Protein AF-A0A536Q1A2-F1 (afdb_monomer_lite)

Secondary structure (DSSP, 8-state):
-TT-THHHHHHHHHHHHHHHHS---EEEEEEETTTHHHHHHHHHH--S-HHHHHHHH--TTGGG-HHHHHHHHHHHHHHTTS-GGG--EEEEEEPP-

Structure (mmCIF, N/CA/C/O backbone):
data_AF-A0A536Q1A2-F1
#
_entry.id   AF-A0A536Q1A2-F1
#
loop_
_atom_site.group_PDB
_atom_site.id
_atom_site.type_symbol
_atom_site.label_atom_id
_atom_site.label_alt_id
_atom_site.label_comp_id
_atom_site.label_asym_id
_atom_site.label_entity_id
_atom_site.label_seq_id
_atom_site.pdbx_PDB_ins_code
_atom_site.Cartn_x
_atom_site.Cartn_y
_atom_site.Cartn_z
_atom_site.occupancy
_atom_site.B_iso_or_equiv
_atom_site.auth_seq_id
_atom_site.auth_comp_id
_atom_site.auth_asym_id
_atom_site.auth_atom_id
_atom_site.pdbx_PDB_model_num
ATOM 1 N N . MET A 1 1 ? 1.782 -7.854 -18.478 1.00 55.97 1 MET A N 1
ATOM 2 C CA . MET A 1 1 ? 2.795 -6.909 -18.995 1.00 55.97 1 MET A CA 1
ATOM 3 C C . MET A 1 1 ? 3.016 -5.864 -17.920 1.00 55.97 1 MET A C 1
ATOM 5 O O . MET A 1 1 ? 2.063 -5.172 -17.586 1.00 55.97 1 MET A O 1
ATOM 9 N N . HIS A 1 2 ? 4.210 -5.797 -17.337 1.00 71.12 2 HIS A N 1
ATOM 10 C CA . HIS A 1 2 ? 4.550 -4.754 -16.364 1.00 71.12 2 HIS A CA 1
ATOM 11 C C . HIS A 1 2 ? 4.958 -3.464 -17.093 1.00 71.12 2 HIS A C 1
ATOM 13 O O . HIS A 1 2 ? 5.412 -3.526 -18.236 1.00 71.12 2 HIS A O 1
ATOM 19 N N . GLY A 1 3 ? 4.762 -2.306 -16.453 1.00 71.69 3 GLY A N 1
ATOM 20 C CA . GLY A 1 3 ? 5.170 -0.995 -16.985 1.00 71.69 3 GLY A CA 1
ATOM 21 C C . GLY A 1 3 ? 4.136 -0.250 -17.841 1.00 71.69 3 GLY A C 1
ATOM 22 O O . GLY A 1 3 ? 4.446 0.813 -18.367 1.00 71.69 3 GLY A O 1
ATOM 23 N N . VAL A 1 4 ? 2.911 -0.770 -17.980 1.00 87.56 4 VAL A N 1
ATOM 24 C CA . VAL A 1 4 ? 1.788 -0.032 -18.587 1.00 87.56 4 VAL A CA 1
ATOM 25 C C . VAL A 1 4 ? 0.960 0.600 -17.475 1.00 87.56 4 VAL A C 1
ATOM 27 O O . VAL A 1 4 ? 0.260 -0.115 -16.762 1.00 87.56 4 VAL A O 1
ATOM 30 N N . GLU A 1 5 ? 1.012 1.927 -17.353 1.00 87.62 5 GLU A N 1
ATOM 31 C CA . GLU A 1 5 ? 0.407 2.680 -16.239 1.00 87.62 5 GLU A CA 1
ATOM 32 C C . GLU A 1 5 ? -1.106 2.446 -16.082 1.00 87.62 5 GLU A C 1
ATOM 34 O O . GLU A 1 5 ? -1.627 2.378 -14.969 1.00 87.62 5 GLU A O 1
ATOM 39 N N . ALA A 1 6 ? -1.814 2.221 -17.192 1.00 90.69 6 ALA A N 1
ATOM 40 C CA . ALA A 1 6 ? -3.257 1.996 -17.184 1.00 90.69 6 ALA A CA 1
ATOM 41 C C . ALA A 1 6 ? -3.684 0.751 -16.380 1.00 90.69 6 ALA A 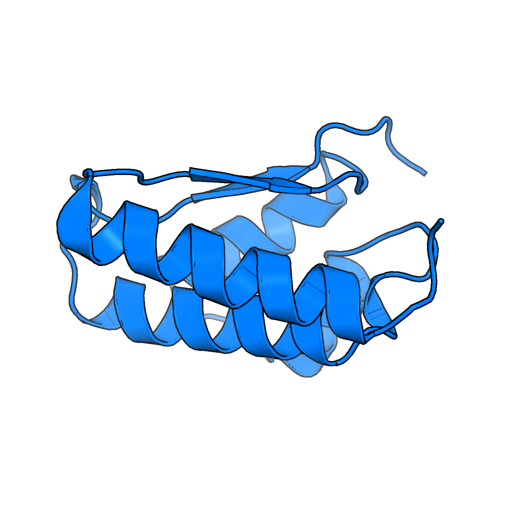C 1
ATOM 43 O O . ALA A 1 6 ? -4.789 0.724 -15.838 1.00 90.69 6 ALA A O 1
ATOM 44 N N . PHE A 1 7 ? -2.838 -0.283 -16.276 1.00 94.62 7 PHE A N 1
ATOM 45 C CA . PHE A 1 7 ? -3.209 -1.500 -15.546 1.00 94.62 7 PHE A CA 1
ATOM 46 C C . PHE A 1 7 ? -3.187 -1.307 -14.021 1.00 94.62 7 PHE A C 1
ATOM 48 O O . PHE A 1 7 ? -4.198 -1.619 -13.389 1.00 94.62 7 PHE A O 1
ATOM 55 N N . PRO A 1 8 ? -2.124 -0.756 -13.400 1.00 95.56 8 PRO A N 1
ATOM 56 C CA . PRO A 1 8 ? -2.161 -0.335 -12.001 1.00 95.56 8 PRO A CA 1
ATOM 57 C C . PRO A 1 8 ? -3.298 0.641 -11.670 1.00 95.56 8 PRO A C 1
ATOM 59 O O . PRO A 1 8 ? -3.913 0.502 -10.615 1.00 95.56 8 PRO A O 1
ATOM 62 N N . GLN A 1 9 ? -3.626 1.578 -12.567 1.00 97.12 9 GLN A N 1
ATOM 63 C CA . GLN A 1 9 ? -4.752 2.503 -12.379 1.00 97.12 9 GLN A CA 1
ATOM 64 C C . GLN A 1 9 ? -6.097 1.768 -12.341 1.00 97.12 9 GLN A C 1
ATOM 66 O O . GLN A 1 9 ? -6.885 1.962 -11.415 1.00 97.12 9 GLN A O 1
ATOM 71 N N . LEU A 1 10 ? -6.341 0.869 -13.300 1.00 97.56 10 LEU A N 1
ATOM 72 C CA . LEU A 1 10 ? -7.546 0.039 -13.315 1.00 97.56 10 LEU A CA 1
ATOM 73 C C . LEU A 1 10 ? -7.627 -0.853 -12.070 1.00 97.56 10 LEU A C 1
ATOM 75 O O . LEU A 1 10 ? -8.691 -0.993 -11.471 1.00 97.56 10 LEU A O 1
ATOM 79 N N . ARG A 1 11 ? -6.495 -1.421 -11.639 1.00 97.88 11 ARG A N 1
ATOM 80 C CA . ARG A 1 11 ? -6.399 -2.194 -10.396 1.00 97.88 11 ARG A CA 1
ATOM 81 C C . ARG A 1 11 ? -6.800 -1.357 -9.185 1.00 97.88 11 ARG A C 1
ATOM 83 O O . ARG A 1 11 ? -7.518 -1.867 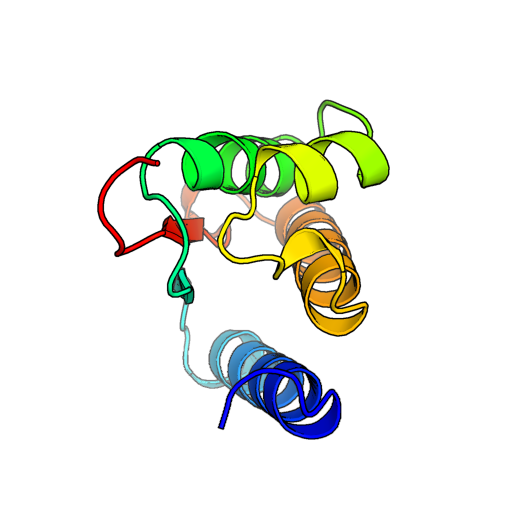-8.329 1.00 97.88 11 ARG A O 1
ATOM 90 N N . ASN A 1 12 ? -6.376 -0.096 -9.105 1.00 98.50 12 ASN A N 1
ATOM 91 C CA . ASN A 1 12 ? -6.769 0.792 -8.010 1.00 98.50 12 ASN A CA 1
ATOM 92 C C . ASN A 1 12 ? -8.282 1.019 -8.004 1.00 98.50 12 ASN A C 1
ATOM 94 O O . ASN A 1 12 ? -8.909 0.839 -6.967 1.00 98.50 12 ASN A O 1
ATOM 98 N N . GLN A 1 13 ? -8.871 1.344 -9.158 1.00 98.56 13 GLN A N 1
ATOM 99 C CA . GLN A 1 13 ? -10.319 1.544 -9.287 1.00 98.56 13 GLN A CA 1
ATOM 100 C C . GLN A 1 13 ? -11.104 0.291 -8.879 1.00 98.56 13 GLN A C 1
ATOM 102 O O . GLN A 1 13 ? -12.068 0.379 -8.121 1.00 98.56 13 GLN A O 1
ATOM 107 N N . ALA A 1 14 ? -10.661 -0.883 -9.335 1.00 98.62 14 ALA A N 1
ATOM 108 C CA . ALA A 1 14 ? -11.277 -2.152 -8.971 1.00 98.62 14 ALA A CA 1
ATOM 109 C C . ALA A 1 14 ? -11.185 -2.416 -7.460 1.00 98.62 14 ALA A C 1
ATOM 111 O O . ALA A 1 14 ? -12.177 -2.786 -6.839 1.00 98.62 14 ALA A O 1
ATOM 112 N N . PHE A 1 15 ? -10.019 -2.191 -6.847 1.00 98.75 15 PHE A N 1
ATOM 113 C CA . PHE A 1 15 ? -9.849 -2.395 -5.410 1.00 98.75 15 PHE A CA 1
ATOM 114 C C . PHE A 1 15 ? -10.704 -1.433 -4.580 1.00 98.75 15 PHE A C 1
ATOM 116 O O . PHE A 1 15 ? -11.347 -1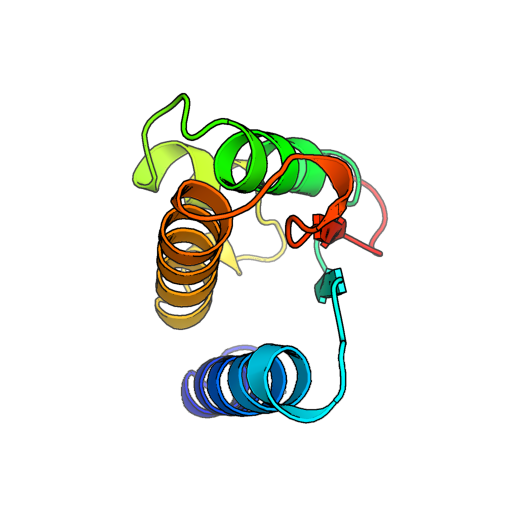.867 -3.631 1.00 98.75 15 PHE A O 1
ATOM 123 N N . GLN A 1 16 ? -10.761 -0.155 -4.960 1.00 98.62 16 GLN A N 1
ATOM 124 C CA . GLN A 1 16 ? -11.607 0.844 -4.300 1.00 98.62 16 GLN A CA 1
ATOM 125 C C . GLN A 1 16 ? -13.077 0.418 -4.311 1.00 98.62 16 GLN A C 1
ATOM 127 O O . GLN A 1 16 ? -13.714 0.399 -3.261 1.00 98.62 16 GLN A O 1
ATOM 132 N N . HIS A 1 17 ? -13.579 -0.030 -5.465 1.00 98.56 17 HIS A N 1
ATOM 133 C CA . HIS A 1 17 ? -14.940 -0.548 -5.583 1.00 98.56 17 HIS A CA 1
ATOM 134 C C . HIS A 1 17 ? -15.189 -1.743 -4.650 1.00 98.56 17 HIS A C 1
ATOM 136 O O . HIS A 1 17 ? -16.145 -1.733 -3.879 1.00 98.56 17 HIS A O 1
ATOM 142 N N . LEU A 1 18 ? -14.295 -2.738 -4.657 1.00 98.69 18 LEU A N 1
ATOM 143 C CA . LEU A 1 18 ? -14.409 -3.930 -3.808 1.00 98.69 18 LEU A CA 1
ATOM 144 C C . LEU A 1 18 ? -14.352 -3.599 -2.307 1.00 98.69 18 LEU A C 1
ATOM 146 O O . LEU A 1 18 ? -14.989 -4.261 -1.485 1.00 98.69 18 LEU A O 1
ATOM 150 N N . VAL A 1 19 ? -13.585 -2.579 -1.923 1.00 98.31 19 VAL A N 1
ATOM 151 C CA . VAL A 1 19 ? -13.520 -2.092 -0.540 1.00 98.31 19 VAL A CA 1
ATOM 152 C C . VAL A 1 19 ? -14.845 -1.455 -0.122 1.00 98.31 19 VAL A C 1
ATOM 154 O O . VAL A 1 19 ? -15.346 -1.744 0.972 1.00 98.31 19 VAL A O 1
ATOM 157 N N . GLU A 1 20 ? -15.395 -0.598 -0.983 1.00 96.81 20 GLU A N 1
ATOM 158 C CA . GLU A 1 20 ? -16.591 0.203 -0.716 1.00 96.81 20 GLU A CA 1
ATOM 159 C C . GLU A 1 20 ? -17.886 -0.615 -0.778 1.00 96.81 20 GLU A C 1
ATOM 161 O O . GLU A 1 20 ? -18.810 -0.344 -0.009 1.00 96.81 20 GLU A O 1
ATOM 166 N N . HIS A 1 21 ? -17.950 -1.630 -1.644 1.00 98.12 21 HIS A N 1
ATOM 167 C CA . HIS A 1 21 ? -19.185 -2.362 -1.932 1.00 98.12 21 HIS A CA 1
ATOM 168 C C . HIS A 1 21 ? -19.167 -3.835 -1.514 1.00 98.12 21 HIS A C 1
ATOM 170 O O . HIS A 1 21 ? -20.214 -4.361 -1.140 1.00 98.12 21 HIS A O 1
ATOM 176 N N . ASP A 1 22 ? -18.002 -4.484 -1.505 1.00 97.81 22 ASP A N 1
ATOM 177 C CA . ASP A 1 22 ? -17.898 -5.942 -1.338 1.00 97.81 22 ASP A CA 1
ATOM 178 C C . ASP A 1 22 ? -17.176 -6.360 -0.047 1.00 97.81 22 ASP A C 1
ATOM 180 O O . ASP A 1 22 ? -16.984 -7.545 0.221 1.00 97.81 22 ASP A O 1
ATOM 184 N N . GLY A 1 23 ? -16.782 -5.395 0.789 1.00 96.31 23 GLY A N 1
ATOM 185 C CA . GLY A 1 23 ? -16.197 -5.662 2.103 1.00 96.31 23 GLY A CA 1
ATOM 186 C C . GLY A 1 23 ? -14.738 -6.124 2.073 1.00 96.31 23 GLY A C 1
ATOM 187 O O . GLY A 1 23 ? -14.236 -6.607 3.088 1.00 96.31 23 GLY A O 1
ATOM 188 N N . TYR A 1 24 ? -14.032 -5.958 0.952 1.00 98.12 24 TYR A N 1
ATOM 189 C CA . TYR A 1 24 ? -12.611 -6.295 0.865 1.00 98.12 24 TYR A CA 1
ATOM 190 C C . TYR A 1 24 ? -11.784 -5.374 1.766 1.00 98.12 24 TYR A C 1
ATOM 192 O O . TYR A 1 24 ? -12.081 -4.187 1.912 1.00 98.12 24 TYR A O 1
ATOM 200 N N . ARG A 1 25 ? -10.737 -5.920 2.393 1.00 98.00 25 ARG A N 1
ATOM 201 C CA . ARG A 1 25 ? -9.881 -5.184 3.344 1.00 98.00 25 ARG A CA 1
ATOM 202 C C . ARG A 1 25 ? -8.391 -5.320 3.074 1.00 98.00 25 ARG A C 1
ATOM 204 O O . ARG A 1 25 ? -7.583 -4.778 3.815 1.00 98.00 25 ARG A O 1
ATOM 211 N N . SER A 1 26 ? -8.005 -6.027 2.022 1.00 98.38 26 SER A N 1
ATOM 212 C CA . SER A 1 26 ? -6.603 -6.349 1.789 1.00 98.38 26 SER A CA 1
ATOM 213 C C . SER A 1 26 ? -6.273 -6.321 0.315 1.00 98.38 26 SER A C 1
ATOM 215 O O . SER A 1 26 ? -7.071 -6.766 -0.511 1.00 98.38 26 SER A O 1
ATOM 217 N N . ILE A 1 27 ? -5.070 -5.851 0.008 1.00 98.69 27 ILE A N 1
ATOM 218 C CA . ILE A 1 27 ? -4.481 -5.971 -1.318 1.00 98.69 27 ILE A CA 1
ATOM 219 C C . ILE A 1 27 ? -3.069 -6.529 -1.213 1.00 98.69 27 ILE A C 1
ATOM 221 O O . ILE A 1 27 ? -2.299 -6.115 -0.349 1.00 98.69 27 ILE A O 1
ATOM 225 N N . ALA A 1 28 ? -2.743 -7.470 -2.096 1.00 98.44 28 ALA A N 1
ATOM 226 C CA . ALA A 1 28 ? -1.400 -8.007 -2.241 1.00 98.44 28 ALA A CA 1
ATOM 227 C C . ALA A 1 28 ? -0.830 -7.590 -3.604 1.00 98.44 28 ALA A C 1
ATOM 229 O O . ALA A 1 28 ? -1.479 -7.778 -4.635 1.00 98.44 28 ALA A O 1
ATOM 230 N N . ILE A 1 29 ? 0.361 -6.997 -3.607 1.00 97.75 29 ILE A N 1
ATOM 231 C CA . ILE A 1 29 ? 1.097 -6.593 -4.809 1.00 97.75 29 ILE A CA 1
ATOM 232 C C . ILE A 1 29 ? 2.332 -7.485 -4.947 1.00 97.75 29 ILE A C 1
ATOM 234 O O . ILE A 1 29 ? 2.900 -7.917 -3.947 1.00 97.75 29 ILE A O 1
ATOM 238 N N . GLU A 1 30 ? 2.744 -7.758 -6.186 1.00 96.25 30 GLU A N 1
ATOM 239 C CA . GLU A 1 30 ? 3.987 -8.465 -6.526 1.00 96.25 30 GLU A CA 1
ATOM 240 C C . GLU A 1 30 ? 5.202 -7.589 -6.185 1.00 96.25 30 GLU A C 1
ATOM 242 O O . GLU A 1 30 ? 5.860 -6.999 -7.034 1.00 96.25 30 GLU A O 1
ATOM 247 N N . THR A 1 31 ? 5.418 -7.392 -4.894 1.00 96.38 31 THR A N 1
ATOM 248 C CA . THR A 1 31 ? 6.564 -6.703 -4.329 1.00 96.38 31 THR A CA 1
ATOM 249 C C . THR A 1 31 ? 7.097 -7.523 -3.164 1.00 96.38 31 THR A C 1
ATOM 251 O O . THR A 1 31 ? 6.348 -8.293 -2.556 1.00 96.38 31 THR A O 1
ATOM 254 N N . ASP A 1 32 ? 8.374 -7.317 -2.854 1.00 97.19 32 ASP A N 1
ATOM 255 C CA . ASP A 1 32 ? 9.056 -7.790 -1.656 1.00 97.19 32 ASP A CA 1
ATOM 256 C C . ASP A 1 32 ? 8.142 -7.702 -0.419 1.00 97.19 32 ASP A C 1
ATOM 258 O O . ASP A 1 32 ? 7.649 -6.630 -0.041 1.00 97.19 32 ASP A O 1
ATOM 262 N N . CYS A 1 33 ? 7.901 -8.865 0.188 1.00 97.44 33 CYS A N 1
ATOM 263 C CA . CYS A 1 33 ? 7.039 -9.026 1.354 1.00 97.44 33 CYS A CA 1
ATOM 264 C C . CYS A 1 33 ? 7.520 -8.280 2.611 1.00 97.44 33 CYS A C 1
ATOM 266 O O . CYS A 1 33 ? 6.686 -7.878 3.422 1.00 97.44 33 CYS A O 1
ATOM 268 N N . LEU A 1 34 ? 8.827 -8.061 2.780 1.00 97.69 34 LEU A N 1
ATOM 269 C CA . LEU A 1 34 ? 9.402 -7.291 3.885 1.00 97.69 34 LEU A CA 1
ATOM 270 C C . LEU A 1 34 ? 9.332 -5.788 3.610 1.00 97.69 34 LEU A C 1
ATOM 272 O O . LEU A 1 34 ? 8.943 -5.028 4.497 1.00 97.69 34 LEU A O 1
ATOM 276 N N . ALA A 1 35 ? 9.640 -5.353 2.386 1.00 96.88 35 ALA A N 1
ATOM 277 C CA . ALA A 1 35 ? 9.502 -3.957 1.973 1.00 96.88 35 ALA A CA 1
ATOM 278 C C . ALA A 1 35 ? 8.053 -3.473 2.148 1.00 96.88 35 ALA A C 1
ATOM 280 O O . ALA A 1 35 ? 7.811 -2.405 2.718 1.00 96.88 35 ALA A O 1
ATOM 281 N N . ALA A 1 36 ? 7.083 -4.306 1.756 1.00 98.19 36 ALA A N 1
ATOM 282 C CA . ALA A 1 36 ? 5.656 -4.019 1.862 1.00 98.19 36 ALA A CA 1
ATOM 283 C C . ALA A 1 36 ? 5.176 -3.708 3.290 1.00 98.19 36 ALA A C 1
ATOM 285 O O . ALA A 1 36 ? 4.207 -2.963 3.444 1.00 98.19 36 ALA A O 1
ATOM 286 N N . LEU A 1 37 ? 5.863 -4.196 4.334 1.00 98.06 37 LEU A N 1
ATOM 287 C CA . LEU A 1 37 ? 5.548 -3.850 5.728 1.00 98.06 37 LEU A CA 1
ATOM 288 C C . LEU A 1 37 ? 5.674 -2.343 5.988 1.00 98.06 37 LEU A C 1
ATOM 290 O O . LEU A 1 37 ? 4.951 -1.797 6.819 1.00 98.06 37 LEU A O 1
ATOM 294 N N . THR A 1 38 ? 6.555 -1.657 5.254 1.00 98.19 38 THR A N 1
ATOM 295 C CA . THR A 1 38 ? 6.685 -0.194 5.322 1.00 98.19 38 THR A CA 1
ATOM 296 C C . THR A 1 38 ? 5.417 0.494 4.825 1.00 98.19 38 THR A C 1
ATOM 298 O O . THR A 1 38 ? 4.956 1.463 5.429 1.00 98.19 38 THR A O 1
ATOM 301 N N . VAL A 1 39 ? 4.833 -0.016 3.737 1.00 98.62 39 VAL A N 1
ATOM 302 C CA . VAL A 1 39 ? 3.581 0.509 3.181 1.00 98.62 39 VAL A CA 1
ATOM 303 C C . VAL A 1 39 ? 2.421 0.215 4.123 1.00 98.62 39 VAL A C 1
ATOM 305 O O . VAL A 1 39 ? 1.652 1.126 4.418 1.00 98.62 39 VAL A O 1
ATOM 308 N N . ASP A 1 40 ? 2.317 -1.019 4.625 1.00 98.75 40 ASP A N 1
ATOM 309 C CA . ASP A 1 40 ? 1.248 -1.425 5.543 1.00 98.75 40 ASP A CA 1
ATOM 310 C C . ASP A 1 40 ? 1.242 -0.574 6.822 1.00 98.75 40 ASP A C 1
ATOM 312 O O . ASP A 1 40 ? 0.214 -0.013 7.204 1.00 98.75 40 ASP A O 1
ATOM 316 N N . ALA A 1 41 ? 2.416 -0.371 7.428 1.00 98.31 41 ALA A N 1
ATOM 317 C CA . ALA A 1 41 ? 2.559 0.494 8.594 1.00 98.31 41 ALA A CA 1
ATOM 318 C C . ALA A 1 41 ? 2.116 1.936 8.291 1.00 98.31 41 ALA A C 1
ATOM 320 O O . ALA A 1 41 ? 1.325 2.508 9.045 1.00 98.31 41 ALA A O 1
ATOM 321 N N . PHE A 1 42 ? 2.554 2.499 7.158 1.00 98.56 42 PHE A N 1
ATOM 322 C CA . PHE A 1 42 ? 2.186 3.856 6.752 1.00 98.56 42 PHE A CA 1
ATOM 323 C C . PHE A 1 42 ? 0.682 4.014 6.510 1.00 98.56 42 PHE A C 1
ATOM 325 O O . PHE A 1 42 ? 0.089 4.994 6.963 1.00 98.56 42 PHE A O 1
ATOM 332 N N . VAL A 1 43 ? 0.032 3.075 5.817 1.00 98.44 43 VAL A N 1
ATOM 333 C CA . VAL A 1 43 ? -1.421 3.166 5.596 1.00 98.44 43 VAL A CA 1
ATOM 334 C C . VAL A 1 43 ? -2.201 2.942 6.891 1.00 98.44 43 VAL A C 1
ATOM 336 O O . VAL A 1 43 ? -3.324 3.435 7.011 1.00 98.44 43 VAL A O 1
ATOM 339 N N . ALA A 1 44 ? -1.633 2.230 7.867 1.00 97.38 44 ALA A N 1
ATOM 340 C CA . ALA A 1 44 ? -2.264 1.980 9.154 1.00 97.38 44 ALA A CA 1
ATOM 341 C C . ALA A 1 44 ? -2.176 3.178 10.110 1.00 97.38 44 ALA A C 1
ATOM 343 O O . ALA A 1 44 ? -3.183 3.500 10.744 1.00 97.38 44 ALA A O 1
ATOM 344 N N . ASP A 1 45 ? -1.012 3.818 10.262 1.00 93.06 45 ASP A N 1
ATOM 345 C CA . ASP A 1 45 ? -0.790 4.857 11.281 1.00 93.06 45 ASP A CA 1
ATOM 346 C C . ASP A 1 45 ? -0.456 6.253 10.730 1.00 93.06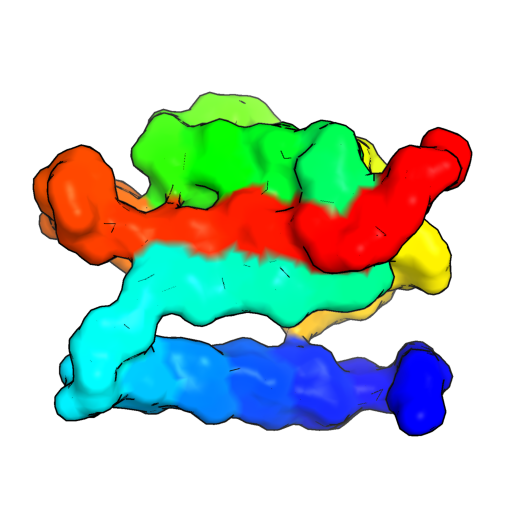 45 ASP A C 1
ATOM 348 O O . ASP A 1 45 ? -0.489 7.235 11.477 1.00 93.06 45 ASP A O 1
ATOM 352 N N . GLY A 1 46 ? -0.203 6.358 9.424 1.00 90.50 46 GLY A N 1
ATOM 353 C CA . GLY A 1 46 ? 0.077 7.607 8.725 1.00 90.50 46 GLY A CA 1
ATOM 354 C C . GLY A 1 46 ? 1.429 8.237 9.052 1.00 90.50 46 GLY A C 1
ATOM 355 O O . GLY A 1 46 ? 1.607 9.415 8.734 1.00 90.50 46 GLY A O 1
ATOM 356 N N . LYS A 1 47 ? 2.352 7.523 9.709 1.00 93.38 47 LYS A N 1
ATOM 357 C CA . LYS A 1 47 ? 3.676 8.053 10.056 1.00 93.38 47 LYS A CA 1
ATOM 358 C C . LYS A 1 47 ? 4.676 7.859 8.924 1.00 93.38 47 LYS A C 1
ATOM 360 O O . LYS A 1 47 ? 4.814 6.770 8.380 1.00 93.38 47 LYS A O 1
ATOM 365 N N . GLY A 1 48 ? 5.452 8.906 8.664 1.00 94.69 48 GLY A N 1
ATOM 366 C CA . GLY A 1 48 ? 6.456 8.938 7.606 1.00 94.69 48 GLY A CA 1
ATOM 367 C C . GLY A 1 48 ? 6.007 9.775 6.414 1.00 94.69 48 GLY A C 1
ATOM 368 O O . GLY A 1 48 ? 4.887 10.279 6.363 1.00 94.69 48 GLY A O 1
ATOM 369 N N . GLU A 1 49 ? 6.911 9.934 5.456 1.00 97.62 49 GLU A N 1
ATOM 370 C CA . GLU A 1 49 ? 6.667 10.702 4.240 1.00 97.62 49 GLU A CA 1
ATOM 371 C C . GLU A 1 49 ? 6.286 9.759 3.101 1.00 97.62 49 GLU A C 1
ATOM 373 O O . GLU A 1 49 ? 7.029 8.824 2.796 1.00 97.62 49 GLU A O 1
ATOM 378 N N . LEU A 1 50 ? 5.162 10.030 2.427 1.00 97.69 50 LEU A N 1
ATOM 379 C CA . LEU A 1 50 ? 4.637 9.185 1.344 1.00 97.69 50 LEU A CA 1
ATOM 380 C C . LEU A 1 50 ? 5.705 8.863 0.288 1.00 97.69 50 LEU A C 1
ATOM 382 O O . LEU A 1 50 ? 5.785 7.740 -0.198 1.00 97.69 50 LEU A O 1
ATOM 386 N N . GLY A 1 51 ? 6.541 9.845 -0.059 1.00 97.69 51 GLY A N 1
ATOM 387 C CA . GLY A 1 51 ? 7.605 9.656 -1.040 1.00 97.69 51 GLY A CA 1
ATOM 388 C C . GLY A 1 51 ? 8.664 8.639 -0.605 1.00 97.69 51 GLY A C 1
ATOM 389 O O . GLY A 1 51 ? 9.115 7.870 -1.445 1.00 97.69 51 GLY A O 1
ATOM 390 N N . GLU A 1 52 ? 9.047 8.616 0.674 1.00 98.00 52 GLU A N 1
ATOM 391 C CA . GLU A 1 52 ? 9.985 7.614 1.203 1.00 98.00 52 GLU A CA 1
ATOM 392 C C . GLU A 1 52 ? 9.326 6.241 1.281 1.00 98.00 52 GLU A C 1
ATOM 394 O O . GLU A 1 52 ? 9.905 5.260 0.831 1.00 98.00 52 GLU A O 1
ATOM 399 N N . VAL A 1 53 ? 8.085 6.189 1.770 1.00 98.31 53 VAL A N 1
ATOM 400 C CA . VAL A 1 53 ? 7.317 4.944 1.898 1.00 98.31 53 VAL A CA 1
ATOM 401 C C . VAL A 1 53 ? 7.146 4.258 0.549 1.00 98.31 53 VAL A C 1
ATOM 403 O O . VAL A 1 53 ? 7.330 3.051 0.451 1.00 98.31 53 VAL A O 1
ATOM 406 N N . VAL A 1 54 ? 6.833 5.011 -0.508 1.00 98.06 54 VAL A N 1
ATOM 407 C CA . VAL A 1 54 ? 6.732 4.449 -1.861 1.00 98.06 54 VAL A CA 1
ATOM 408 C C . VAL A 1 54 ? 8.099 3.986 -2.367 1.00 98.06 54 VAL A C 1
ATOM 410 O O . VAL A 1 54 ? 8.186 2.921 -2.968 1.00 98.06 54 VAL A O 1
ATOM 413 N N . ARG A 1 55 ? 9.175 4.737 -2.098 1.00 97.75 55 ARG A N 1
ATOM 414 C CA . ARG A 1 55 ? 10.528 4.354 -2.530 1.00 97.75 55 ARG A CA 1
ATOM 415 C C . ARG A 1 55 ? 11.046 3.086 -1.860 1.00 97.75 55 ARG A C 1
ATOM 417 O O . ARG A 1 55 ? 11.693 2.294 -2.531 1.00 97.75 55 ARG A O 1
ATOM 424 N N . SER A 1 56 ? 10.820 2.920 -0.560 1.00 97.00 56 SER A N 1
ATOM 425 C CA . SER A 1 56 ? 11.351 1.788 0.210 1.00 97.00 56 SER A CA 1
ATOM 426 C C . SER A 1 56 ? 10.361 0.636 0.363 1.00 97.00 56 SER A C 1
ATOM 428 O O . SER A 1 56 ? 10.743 -0.434 0.819 1.00 97.00 56 SER A O 1
ATOM 430 N N . GLY A 1 57 ? 9.084 0.868 0.060 1.00 97.38 57 GLY A N 1
ATOM 431 C CA . GLY A 1 57 ? 7.996 -0.088 0.257 1.00 97.38 57 GLY A CA 1
ATOM 432 C C . GLY A 1 57 ? 7.636 -0.909 -0.979 1.00 97.38 57 GLY A C 1
ATOM 433 O O . GLY A 1 57 ? 6.842 -1.845 -0.888 1.00 97.38 57 GLY A O 1
ATOM 434 N N . PHE A 1 58 ? 8.222 -0.565 -2.126 1.00 97.25 58 PHE A N 1
ATOM 435 C CA . PHE A 1 58 ? 8.080 -1.281 -3.385 1.00 97.25 58 PHE A CA 1
ATOM 436 C C . PHE A 1 58 ? 9.439 -1.785 -3.878 1.00 97.25 58 PHE A C 1
ATOM 438 O O . PHE A 1 58 ? 10.491 -1.247 -3.550 1.00 97.25 58 PHE A O 1
ATOM 445 N N . SER A 1 59 ? 9.390 -2.826 -4.697 1.00 95.38 59 SER A N 1
ATOM 446 C CA . SER A 1 59 ? 10.526 -3.454 -5.372 1.00 95.38 59 SER A CA 1
ATOM 447 C C . SER A 1 59 ? 10.227 -3.549 -6.876 1.00 95.38 59 SER A C 1
ATOM 449 O O . SER A 1 59 ? 9.197 -3.054 -7.336 1.00 95.38 59 SER A O 1
ATOM 451 N N . HIS A 1 60 ? 11.117 -4.150 -7.672 1.00 92.31 60 HIS A N 1
ATOM 452 C CA . HIS A 1 60 ? 10.906 -4.370 -9.116 1.00 92.31 60 HIS A CA 1
ATOM 453 C C . HIS A 1 60 ? 10.688 -3.094 -9.959 1.00 92.31 60 HIS A C 1
ATOM 455 O O . HIS A 1 60 ? 10.203 -3.158 -11.090 1.00 92.31 60 HIS A O 1
ATOM 461 N N . GLY A 1 61 ? 11.060 -1.918 -9.444 1.00 93.12 61 GLY A N 1
ATOM 462 C CA . GLY A 1 61 ? 10.810 -0.640 -10.113 1.00 93.12 61 GLY A CA 1
ATOM 463 C C . GLY A 1 61 ? 9.371 -0.135 -9.959 1.00 93.12 61 GLY A C 1
ATOM 464 O O . GLY A 1 61 ? 8.995 0.838 -10.617 1.00 93.12 61 GLY A O 1
ATOM 465 N N . PHE A 1 62 ? 8.544 -0.792 -9.139 1.00 95.12 62 PHE A N 1
ATOM 466 C CA . PHE A 1 62 ? 7.138 -0.438 -8.946 1.00 95.12 62 PHE A CA 1
ATOM 467 C C . PHE A 1 62 ? 6.951 0.850 -8.141 1.00 95.12 62 PHE A C 1
ATOM 469 O O . PHE A 1 62 ? 5.880 1.451 -8.219 1.00 95.12 62 PHE A O 1
ATOM 476 N N . GLU A 1 63 ? 7.991 1.341 -7.467 1.00 95.25 63 GLU A N 1
ATOM 477 C CA . GLU A 1 63 ? 8.026 2.674 -6.863 1.00 95.25 63 GLU A CA 1
ATOM 478 C C . GLU A 1 63 ? 7.893 3.807 -7.895 1.00 95.25 63 GLU A C 1
ATOM 480 O O . GLU A 1 63 ? 7.564 4.935 -7.534 1.00 95.25 63 GLU A O 1
ATOM 485 N N . LYS A 1 64 ? 8.143 3.517 -9.182 1.00 95.00 64 LYS A N 1
ATOM 486 C CA . LYS A 1 64 ? 8.064 4.488 -10.287 1.00 95.00 64 LYS A CA 1
ATOM 487 C C . LYS A 1 64 ? 6.667 4.625 -10.888 1.00 95.00 64 LYS A C 1
ATOM 489 O O . LYS A 1 64 ? 6.449 5.546 -11.668 1.00 95.00 64 LYS A O 1
ATOM 494 N N . ALA A 1 65 ? 5.752 3.703 -10.585 1.00 95.12 65 ALA A N 1
ATOM 495 C CA . ALA A 1 65 ? 4.380 3.779 -11.074 1.00 95.12 65 ALA A CA 1
ATOM 496 C C . ALA A 1 65 ? 3.582 4.752 -10.197 1.00 95.12 65 ALA A C 1
ATOM 498 O O . ALA A 1 65 ? 3.389 4.501 -9.003 1.00 95.12 65 ALA A O 1
ATOM 499 N N . GLU A 1 66 ? 3.088 5.842 -10.783 1.00 96.69 66 GLU A N 1
ATOM 500 C CA . GLU A 1 66 ? 2.309 6.859 -10.061 1.00 96.69 66 GLU A CA 1
ATOM 501 C C . GLU A 1 66 ? 1.047 6.251 -9.440 1.00 96.69 66 GLU A C 1
ATOM 503 O O . GLU A 1 66 ? 0.709 6.540 -8.294 1.00 96.69 66 GLU A O 1
ATOM 508 N N . ALA A 1 67 ? 0.419 5.292 -10.115 1.00 97.44 67 ALA A N 1
ATOM 509 C CA . ALA A 1 67 ? -0.712 4.552 -9.578 1.00 97.44 67 ALA A CA 1
ATOM 510 C C . ALA A 1 67 ? -0.402 3.832 -8.252 1.00 97.44 67 ALA A C 1
ATOM 512 O O . ALA A 1 67 ? -1.284 3.701 -7.404 1.00 97.44 67 ALA A O 1
ATOM 513 N N . ASN A 1 68 ? 0.825 3.354 -8.021 1.00 97.94 68 ASN A N 1
ATOM 514 C C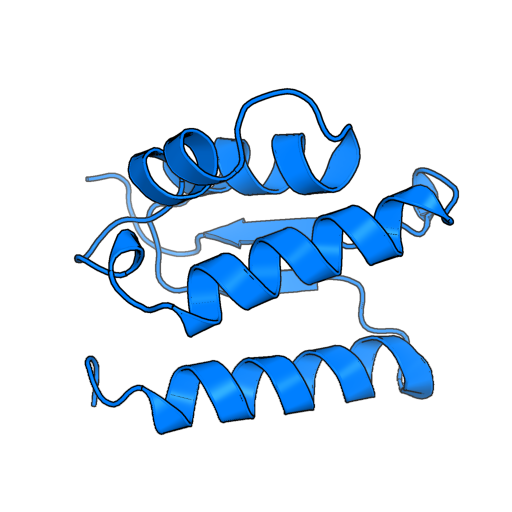A . ASN A 1 68 ? 1.174 2.759 -6.727 1.00 97.94 68 ASN A CA 1
ATOM 515 C C . ASN A 1 68 ? 1.237 3.827 -5.631 1.00 97.94 68 ASN A C 1
ATOM 517 O O . ASN A 1 68 ? 0.719 3.610 -4.536 1.00 97.94 68 ASN A O 1
ATOM 521 N N . ARG A 1 69 ? 1.788 5.006 -5.934 1.00 98.38 69 ARG A N 1
ATOM 522 C CA . ARG A 1 69 ? 1.767 6.156 -5.022 1.00 98.38 69 ARG A CA 1
ATOM 523 C C . ARG A 1 69 ? 0.335 6.595 -4.702 1.00 98.38 69 ARG A C 1
ATOM 525 O O . ARG A 1 69 ? 0.013 6.809 -3.534 1.00 98.38 69 ARG A O 1
ATOM 532 N N . GLU A 1 70 ? -0.520 6.701 -5.716 1.00 98.62 70 GLU A N 1
ATOM 533 C CA . GLU A 1 70 ? -1.935 7.064 -5.573 1.00 98.62 70 GLU A CA 1
ATOM 534 C C . GLU A 1 70 ? -2.707 6.055 -4.717 1.00 98.62 70 GLU A C 1
ATOM 536 O O . GLU A 1 70 ? -3.514 6.452 -3.874 1.00 98.62 70 GLU A O 1
ATOM 541 N N . LEU A 1 71 ? -2.438 4.756 -4.893 1.00 98.75 71 LEU A N 1
ATOM 542 C CA . LEU A 1 71 ? -3.038 3.697 -4.084 1.00 98.75 71 LEU A CA 1
ATOM 543 C C . LEU A 1 71 ? -2.688 3.871 -2.604 1.00 98.75 71 LEU A C 1
ATOM 545 O O . LEU A 1 71 ? -3.583 3.850 -1.761 1.00 98.75 71 LEU A O 1
ATOM 549 N N . VAL A 1 72 ? -1.404 4.072 -2.292 1.00 98.75 72 VAL A N 1
ATOM 550 C CA . VAL A 1 72 ? -0.926 4.225 -0.910 1.00 98.75 72 VAL A CA 1
ATOM 551 C C . VAL A 1 72 ? -1.511 5.477 -0.255 1.00 98.75 72 VAL A C 1
ATOM 553 O O . VAL A 1 72 ? -1.990 5.410 0.880 1.00 98.75 72 VAL A O 1
ATOM 556 N N . ASP A 1 73 ? -1.540 6.607 -0.967 1.00 98.62 73 ASP A N 1
ATOM 557 C CA . ASP A 1 73 ? -2.165 7.833 -0.462 1.00 98.62 73 ASP A CA 1
ATOM 558 C C . ASP A 1 73 ? -3.666 7.647 -0.194 1.00 98.62 73 ASP A C 1
ATOM 560 O O . ASP A 1 73 ? -4.168 8.032 0.868 1.00 98.62 73 ASP A O 1
ATOM 564 N N . TRP A 1 74 ? -4.387 7.018 -1.128 1.00 98.69 74 TRP A N 1
ATOM 565 C CA . TRP A 1 74 ? -5.808 6.734 -0.957 1.00 98.69 74 TRP A CA 1
ATOM 566 C C . TRP A 1 74 ? -6.062 5.808 0.236 1.00 98.69 74 TRP A C 1
ATOM 568 O O . TRP A 1 74 ? -6.884 6.148 1.086 1.00 98.69 74 TRP A O 1
ATOM 578 N N . MET A 1 75 ? -5.329 4.694 0.354 1.00 98.69 75 MET A N 1
ATOM 579 C CA . MET A 1 75 ? -5.470 3.753 1.473 1.00 98.69 75 MET A CA 1
ATOM 580 C C . MET A 1 75 ? -5.237 4.448 2.817 1.00 98.69 75 MET A C 1
ATOM 582 O O . MET A 1 75 ? -6.035 4.288 3.739 1.00 98.69 75 MET A O 1
ATOM 586 N N . ARG A 1 76 ? -4.195 5.286 2.918 1.00 98.38 76 ARG A N 1
ATOM 587 C CA . ARG A 1 76 ? -3.909 6.073 4.125 1.00 98.38 76 ARG A CA 1
ATOM 588 C C . ARG A 1 76 ? -5.056 7.024 4.468 1.00 98.38 76 ARG A C 1
ATOM 590 O O . ARG A 1 76 ? -5.451 7.116 5.630 1.00 98.38 76 ARG A O 1
ATOM 597 N N . ARG A 1 77 ? -5.602 7.747 3.482 1.00 98.06 77 ARG A N 1
ATOM 598 C CA . ARG A 1 77 ? -6.742 8.660 3.698 1.00 98.06 77 ARG A CA 1
ATOM 599 C C . ARG A 1 77 ? -8.008 7.908 4.099 1.00 98.06 77 ARG A C 1
ATOM 601 O O . ARG A 1 77 ? -8.715 8.366 4.993 1.00 98.06 77 ARG A O 1
ATOM 608 N N . TYR A 1 78 ? -8.268 6.760 3.483 1.00 97.88 78 TYR A N 1
ATOM 609 C CA . TYR A 1 78 ? -9.410 5.910 3.804 1.00 97.88 78 TYR A CA 1
ATOM 610 C C . TYR A 1 78 ? -9.315 5.390 5.249 1.00 97.88 78 TYR A C 1
ATOM 612 O O . TYR A 1 78 ? -10.217 5.617 6.059 1.00 97.88 78 TYR A O 1
ATOM 620 N N . ASN A 1 79 ? -8.162 4.826 5.622 1.00 98.38 79 ASN A N 1
ATOM 621 C CA . ASN A 1 79 ? -7.894 4.290 6.959 1.00 98.38 79 ASN A CA 1
ATOM 622 C C . ASN A 1 79 ? -7.948 5.330 8.082 1.00 98.38 79 ASN A C 1
ATOM 624 O O . ASN A 1 79 ? -8.282 4.977 9.216 1.00 98.38 79 ASN A O 1
ATOM 628 N N . ALA A 1 80 ? -7.659 6.603 7.792 1.00 97.06 80 ALA A N 1
ATOM 629 C CA . ALA A 1 80 ? -7.727 7.682 8.778 1.00 97.06 80 ALA A CA 1
ATOM 630 C C . ALA A 1 80 ? -9.136 7.869 9.373 1.00 97.06 80 ALA A C 1
ATOM 632 O O . ALA A 1 80 ? -9.268 8.363 10.491 1.00 97.06 80 ALA A O 1
ATOM 633 N N . SER A 1 81 ? -10.180 7.451 8.649 1.00 94.44 81 SER A N 1
ATOM 634 C CA . SER A 1 81 ? -11.573 7.505 9.110 1.00 94.44 81 SER A CA 1
ATOM 635 C C . SER A 1 81 ? -12.045 6.239 9.838 1.00 94.44 81 SER A C 1
ATOM 637 O O . SER A 1 81 ? -13.142 6.224 10.398 1.00 94.44 81 SER A O 1
ATOM 639 N N . LEU A 1 82 ? -11.227 5.180 9.854 1.00 95.62 82 LEU A N 1
ATOM 640 C CA . LEU A 1 82 ? -11.627 3.848 10.300 1.00 95.62 82 LEU A CA 1
ATOM 641 C C . LEU A 1 82 ? -11.019 3.448 11.645 1.00 95.62 82 LEU A C 1
ATOM 643 O O . LEU A 1 82 ? -9.900 3.831 12.018 1.00 95.62 82 LEU A O 1
ATOM 647 N N . LYS A 1 83 ? -11.756 2.590 12.360 1.00 95.44 83 LYS A N 1
ATOM 648 C CA . LYS A 1 83 ? -11.241 1.870 13.529 1.00 95.44 83 LYS A CA 1
ATOM 649 C C . LYS A 1 83 ? -10.162 0.889 13.089 1.00 95.44 83 LYS A C 1
ATOM 651 O O . LYS A 1 83 ? -10.226 0.352 11.991 1.00 95.44 83 LYS A O 1
ATOM 656 N N . ALA A 1 84 ? -9.211 0.607 13.977 1.00 93.25 84 ALA A N 1
ATOM 657 C CA . ALA A 1 84 ? -8.079 -0.269 13.674 1.00 93.25 84 ALA A CA 1
ATOM 658 C C . ALA A 1 84 ? -8.488 -1.653 13.131 1.00 93.25 84 ALA A C 1
ATOM 660 O O . ALA A 1 84 ? -7.813 -2.162 12.248 1.00 93.25 84 ALA A O 1
ATOM 661 N N . SER A 1 85 ? -9.603 -2.226 13.605 1.00 93.38 85 SER A N 1
ATOM 662 C CA . SER A 1 85 ? -10.129 -3.520 13.135 1.00 93.38 85 SER A CA 1
ATOM 663 C C . SER A 1 85 ? -10.643 -3.513 11.696 1.00 93.38 85 SER A C 1
ATOM 665 O O . SER A 1 85 ? -10.764 -4.574 11.096 1.00 93.38 85 SER A O 1
ATOM 667 N N . ASP A 1 86 ? -10.968 -2.334 11.166 1.00 95.75 86 ASP A N 1
ATOM 668 C CA . ASP A 1 86 ? -11.659 -2.178 9.885 1.00 95.75 86 ASP A CA 1
ATOM 669 C C . ASP A 1 86 ? -10.732 -1.605 8.804 1.00 95.75 86 ASP A C 1
ATOM 671 O O . ASP A 1 86 ? -11.148 -1.453 7.655 1.00 95.75 86 ASP A O 1
ATOM 675 N N . ARG A 1 87 ? -9.491 -1.257 9.172 1.00 98.00 87 ARG A N 1
ATOM 676 C CA . ARG A 1 87 ? -8.502 -0.655 8.274 1.00 98.00 87 ARG A CA 1
ATOM 677 C C . ARG A 1 87 ? -8.102 -1.619 7.165 1.00 98.00 87 ARG A C 1
ATOM 679 O O . ARG A 1 87 ? -8.039 -2.830 7.349 1.00 98.00 87 ARG A O 1
ATOM 686 N N . LEU A 1 88 ? -7.798 -1.035 6.016 1.00 98.69 88 LEU A N 1
ATOM 687 C CA . LEU A 1 88 ? -7.195 -1.720 4.891 1.00 98.69 88 LEU A CA 1
ATOM 688 C C . LEU A 1 88 ? -5.751 -2.096 5.215 1.00 98.69 88 LEU A C 1
ATOM 690 O O . LEU A 1 88 ? -5.016 -1.270 5.763 1.00 98.69 88 LEU A O 1
ATOM 694 N N . SER A 1 89 ? -5.355 -3.291 4.794 1.00 98.56 89 SER A N 1
ATOM 695 C CA . SER A 1 89 ? -3.989 -3.801 4.892 1.00 98.56 89 SER A CA 1
ATOM 696 C C . SER A 1 89 ? -3.348 -3.957 3.519 1.00 98.56 89 SER A C 1
ATOM 698 O O . SER A 1 89 ? -4.014 -4.262 2.521 1.00 98.56 89 SER A O 1
ATOM 700 N N . PHE A 1 90 ? -2.039 -3.759 3.482 1.00 98.75 90 PHE A N 1
ATOM 701 C CA . PHE A 1 90 ? -1.208 -3.877 2.297 1.00 98.75 90 PHE A CA 1
ATOM 702 C C . PHE A 1 90 ? -0.222 -5.034 2.462 1.00 98.75 90 PHE A C 1
ATOM 704 O O . PHE A 1 90 ? 0.430 -5.166 3.492 1.00 98.75 90 PHE A O 1
ATOM 711 N N . TYR A 1 91 ? -0.072 -5.853 1.424 1.00 98.62 91 TYR A N 1
ATOM 712 C CA . TYR A 1 91 ? 0.844 -6.987 1.434 1.00 98.62 91 TYR A CA 1
ATOM 713 C C . TYR A 1 91 ? 1.719 -7.013 0.184 1.00 98.62 91 TYR A C 1
ATOM 715 O O . TYR A 1 91 ? 1.284 -6.674 -0.918 1.00 98.62 91 TYR A O 1
ATOM 723 N N . GLY A 1 92 ? 2.952 -7.473 0.363 1.00 98.19 92 GLY A N 1
ATOM 724 C CA . GLY A 1 92 ? 3.813 -7.956 -0.708 1.00 98.19 92 GLY A CA 1
ATOM 725 C C . GLY A 1 92 ? 3.794 -9.477 -0.693 1.00 98.19 92 GLY A C 1
ATOM 726 O O . GLY A 1 92 ? 3.820 -10.066 0.389 1.00 98.19 92 GLY A O 1
ATOM 727 N N . PHE A 1 93 ? 3.708 -10.118 -1.857 1.00 97.38 93 PHE A N 1
ATOM 728 C CA . PHE A 1 93 ? 3.738 -11.584 -1.936 1.00 97.38 93 PHE A CA 1
ATOM 729 C C . PHE A 1 93 ? 5.020 -12.148 -2.548 1.00 97.38 93 PHE A C 1
ATOM 731 O O . PHE A 1 93 ? 5.137 -13.369 -2.648 1.00 97.38 93 PHE A O 1
ATOM 738 N N . ASP A 1 94 ? 5.965 -11.295 -2.944 1.00 97.19 94 ASP A N 1
ATOM 739 C CA . ASP A 1 94 ? 7.208 -11.750 -3.557 1.00 97.19 94 ASP A CA 1
ATOM 740 C C . ASP A 1 94 ? 8.338 -11.920 -2.531 1.00 97.19 94 ASP A C 1
ATOM 742 O O . ASP A 1 94 ? 8.306 -11.375 -1.417 1.00 97.19 94 ASP A O 1
ATOM 746 N N . ALA A 1 95 ? 9.337 -12.713 -2.912 1.00 93.75 95 ALA A N 1
ATOM 747 C CA . ALA A 1 95 ? 10.520 -12.953 -2.106 1.00 93.75 95 ALA A CA 1
ATOM 748 C C . ALA A 1 95 ? 11.319 -11.652 -1.888 1.00 93.75 95 ALA A C 1
ATOM 750 O O . ALA A 1 95 ? 11.291 -10.761 -2.742 1.00 93.75 95 ALA A O 1
ATOM 751 N N . PRO A 1 96 ? 12.048 -11.535 -0.763 1.00 90.50 96 PRO A N 1
ATOM 752 C CA . PRO A 1 96 ? 12.861 -10.355 -0.514 1.00 90.50 96 PRO A CA 1
ATOM 753 C C . PRO A 1 96 ? 13.983 -10.155 -1.545 1.00 90.50 96 PRO A C 1
ATOM 755 O O . PRO A 1 96 ? 14.589 -11.146 -1.967 1.00 90.50 96 PRO A O 1
ATOM 758 N N . MET A 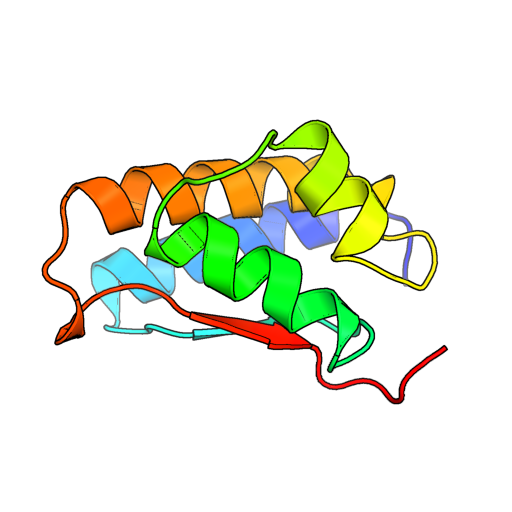1 97 ? 14.278 -8.899 -1.906 1.00 83.12 97 MET A N 1
ATOM 759 C CA . MET A 1 97 ? 15.351 -8.512 -2.847 1.00 83.12 97 MET A CA 1
ATOM 760 C C . MET A 1 97 ? 16.479 -7.700 -2.207 1.00 83.12 97 MET A C 1
ATOM 762 O O . MET A 1 97 ? 16.205 -6.858 -1.326 1.00 83.12 97 MET A O 1
#

pLDDT: mean 95.71, std 6.06, range [55.97, 98.75]

Radius of gyration: 12.48 Å; chains: 1; bounding box: 34×24×33 Å

Sequence (97 aa):
MHGVEAFPQLRNQAFQHLVEHDGYRSIAIETDCLAALTVDAFVADGKGELGEVVRSGFSHGFEKAEANRELVDWMRRYNASLKASDRLSFYGFDAPM

Foldseek 3Di:
DPDDLVVLQVVLVVVVCCVVPVVDAEDEDQFAQVLLVLLQVCLQPVDDDLLVSLVSSGDPCSSVRVSVSVSSVVLSVVNVPDDNVSGHGYGYDHHHD